Protein AF-A0A520N6J5-F1 (afdb_monomer_lite)

Foldseek 3Di:
DDDDDDDDPPPDFDFEAEAEAQAQVVVVVVVSVVVCVVVVGPYYDYPDNNHHHDHHNVD

Sequence (59 aa):
MKATITKLPLTHMERIGIIGDVHAEHRRLETALRVLKDEQVDVVLCTGDLADGRGDLDA

pLDDT: mean 87.63, std 14.79, range [36.41, 98.5]

Radius of gyration: 12.96 Å; chains: 1; bounding box: 24×24×31 Å

Structure (mmCIF, N/CA/C/O backbone):
data_AF-A0A520N6J5-F1
#
_entry.id   AF-A0A520N6J5-F1
#
loop_
_atom_site.group_PDB
_atom_site.id
_atom_site.type_symbol
_atom_site.label_atom_id
_atom_site.label_alt_id
_atom_site.label_comp_id
_atom_site.label_asym_id
_atom_site.label_entity_id
_atom_site.label_seq_id
_atom_site.pdbx_PDB_ins_code
_atom_site.Cartn_x
_atom_site.Cartn_y
_atom_site.Cartn_z
_atom_site.occupancy
_atom_site.B_iso_or_equiv
_atom_site.auth_seq_id
_atom_site.auth_comp_id
_atom_site.auth_asym_id
_atom_site.auth_atom_id
_atom_site.pdbx_PDB_model_num
ATOM 1 N N . MET A 1 1 ? 12.647 15.752 -4.686 1.00 43.09 1 MET A N 1
ATOM 2 C CA . MET A 1 1 ? 11.426 15.195 -4.064 1.00 43.09 1 MET A CA 1
ATOM 3 C C . MET A 1 1 ? 11.246 15.819 -2.692 1.00 43.09 1 MET A C 1
ATOM 5 O O . MET A 1 1 ? 12.184 15.786 -1.908 1.00 43.09 1 MET A O 1
ATOM 9 N N . LYS A 1 2 ? 10.099 16.445 -2.415 1.00 36.41 2 LYS A N 1
ATOM 10 C CA . LYS A 1 2 ? 9.771 16.980 -1.086 1.00 36.41 2 LYS A CA 1
ATOM 11 C C . LYS A 1 2 ? 8.773 16.011 -0.455 1.00 36.41 2 LYS A C 1
ATOM 13 O O . LYS A 1 2 ? 7.687 15.848 -0.999 1.00 36.41 2 LYS A O 1
ATOM 18 N N . ALA A 1 3 ? 9.145 15.351 0.638 1.00 49.28 3 ALA A N 1
ATOM 19 C CA . ALA A 1 3 ? 8.182 14.595 1.429 1.00 49.28 3 ALA A CA 1
ATOM 20 C C . ALA A 1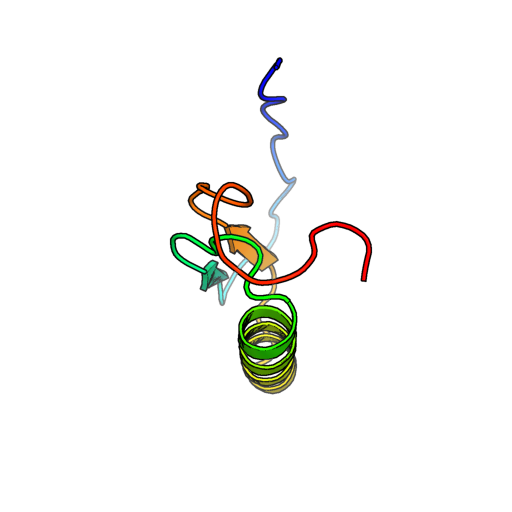 3 ? 7.282 15.599 2.162 1.00 49.28 3 ALA A C 1
ATOM 22 O O . ALA A 1 3 ? 7.770 16.444 2.915 1.00 49.28 3 ALA A O 1
ATOM 23 N N . THR A 1 4 ? 5.980 15.550 1.896 1.00 55.97 4 THR A N 1
ATOM 24 C CA . THR A 1 4 ? 4.996 16.366 2.610 1.00 55.97 4 THR A CA 1
ATOM 25 C C . THR A 1 4 ? 4.558 15.599 3.850 1.00 55.97 4 THR A C 1
ATOM 27 O O . THR A 1 4 ? 4.026 14.499 3.740 1.00 55.97 4 THR A O 1
ATOM 30 N N . ILE A 1 5 ? 4.787 16.170 5.033 1.00 67.69 5 ILE A N 1
ATOM 31 C CA . ILE A 1 5 ? 4.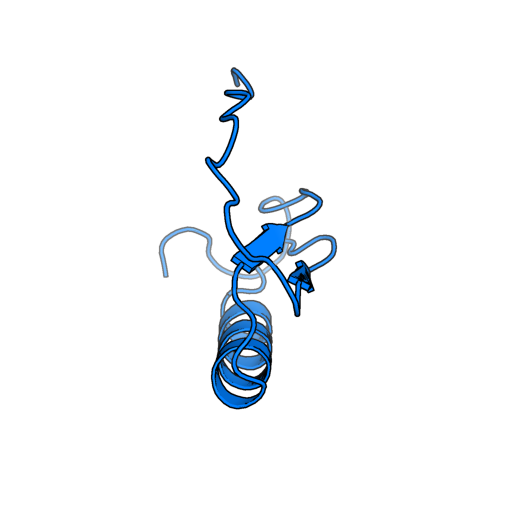284 15.609 6.289 1.00 67.69 5 ILE A CA 1
ATOM 32 C C . ILE A 1 5 ? 2.851 16.108 6.467 1.00 67.69 5 ILE A C 1
ATOM 34 O O . ILE A 1 5 ? 2.632 17.278 6.781 1.00 67.69 5 ILE A O 1
ATOM 38 N N . THR A 1 6 ? 1.880 15.222 6.273 1.00 71.25 6 THR A N 1
ATOM 39 C CA . THR A 1 6 ? 0.466 15.514 6.527 1.00 71.25 6 THR A CA 1
ATOM 40 C C . THR A 1 6 ? 0.071 14.911 7.867 1.00 71.25 6 THR A C 1
ATOM 42 O O . THR A 1 6 ? 0.186 13.705 8.074 1.00 71.25 6 THR A O 1
ATOM 45 N N . LYS A 1 7 ? -0.405 15.744 8.795 1.00 65.69 7 LYS A N 1
ATOM 46 C CA . LYS A 1 7 ? -0.976 15.268 10.057 1.00 65.69 7 LYS A CA 1
ATOM 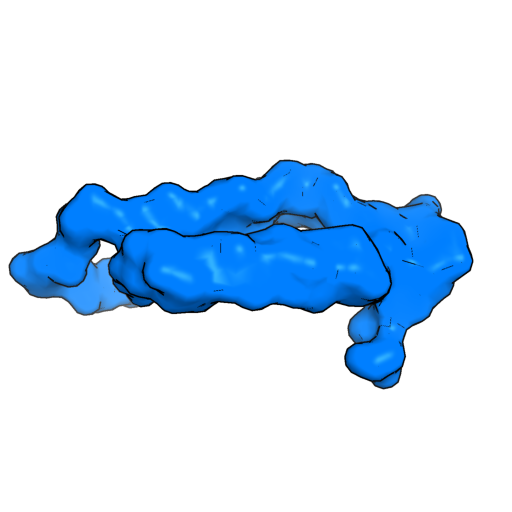47 C C . LYS A 1 7 ? -2.429 14.884 9.796 1.00 65.69 7 LYS A C 1
ATOM 49 O O . LYS A 1 7 ? -3.246 15.761 9.525 1.00 65.69 7 LYS A O 1
ATOM 54 N N . LEU A 1 8 ? -2.744 13.592 9.838 1.00 67.56 8 LEU A N 1
ATOM 55 C CA . LEU A 1 8 ? -4.130 13.148 9.740 1.00 67.56 8 LEU A CA 1
ATOM 56 C C . LEU A 1 8 ? -4.874 13.514 11.041 1.00 67.56 8 LEU A C 1
ATOM 58 O O . LEU A 1 8 ? -4.363 13.233 12.130 1.00 67.56 8 LEU A O 1
ATOM 62 N N . PRO A 1 9 ? -6.046 14.167 10.970 1.00 66.06 9 PRO A N 1
ATOM 63 C CA . PRO A 1 9 ? -6.898 14.376 12.132 1.00 66.06 9 PRO A CA 1
ATOM 64 C C . PRO A 1 9 ? -7.565 13.045 12.488 1.00 66.06 9 PRO A C 1
ATOM 66 O O . PRO A 1 9 ? -8.522 12.632 11.843 1.00 66.06 9 PRO A O 1
ATOM 69 N N . LEU A 1 10 ? -7.025 12.340 13.481 1.00 63.19 10 LEU A N 1
ATOM 70 C CA . LEU A 1 10 ? -7.507 11.014 13.864 1.00 63.19 10 LEU A CA 1
ATOM 71 C C . LEU A 1 10 ? -8.286 11.110 15.158 1.00 63.19 10 LEU A C 1
ATOM 73 O O . LEU A 1 10 ? -7.716 11.121 16.245 1.00 63.19 10 LEU A O 1
ATOM 77 N N . THR A 1 11 ? -9.601 11.219 15.028 1.00 71.00 11 THR A N 1
ATOM 78 C CA . THR A 1 11 ? -10.514 11.140 16.168 1.00 71.00 11 THR A CA 1
ATOM 79 C C . THR A 1 11 ? -10.884 9.691 16.503 1.00 71.00 11 THR A C 1
ATOM 81 O O . THR A 1 11 ? -11.315 9.448 17.623 1.00 71.00 11 THR A O 1
ATOM 84 N N . HIS A 1 12 ? -10.651 8.733 15.589 1.00 72.19 12 HIS A N 1
ATOM 85 C CA . HIS A 1 12 ? -10.690 7.281 15.829 1.00 72.19 12 HIS A CA 1
ATOM 86 C C . HIS A 1 12 ? -9.894 6.545 14.726 1.00 72.19 12 HIS A C 1
ATOM 88 O O . HIS A 1 12 ? -10.276 6.611 13.563 1.00 72.19 12 HIS A O 1
ATOM 94 N N . MET A 1 13 ? -8.777 5.891 15.066 1.00 82.56 13 MET A N 1
ATOM 95 C CA . MET A 1 13 ? -8.091 4.912 14.202 1.00 82.56 13 MET A CA 1
ATOM 96 C C . MET A 1 13 ? -7.987 3.606 14.980 1.00 82.56 13 MET A C 1
ATOM 98 O O . MET A 1 13 ? -7.375 3.584 16.048 1.00 82.56 13 MET A O 1
ATOM 102 N N . GLU A 1 14 ? -8.555 2.535 14.445 1.00 90.44 14 GLU A N 1
ATOM 103 C CA . GLU A 1 14 ? -8.535 1.205 15.051 1.00 90.44 14 GLU A CA 1
ATOM 104 C C . GLU A 1 14 ? -7.657 0.238 14.257 1.00 90.44 14 GLU A C 1
ATOM 106 O O . GLU A 1 14 ? -7.026 -0.643 14.847 1.00 90.44 14 GLU A O 1
ATOM 111 N N . ARG A 1 15 ? -7.573 0.404 12.929 1.00 94.06 15 ARG A N 1
ATOM 112 C CA . ARG A 1 15 ? -6.793 -0.478 12.054 1.00 94.06 15 ARG A CA 1
ATOM 113 C C . ARG A 1 15 ? -6.005 0.286 11.003 1.00 94.06 15 ARG A C 1
ATOM 115 O O . ARG A 1 15 ? -6.538 1.080 10.236 1.00 94.06 15 ARG A O 1
ATOM 122 N N . ILE A 1 16 ? -4.719 -0.038 10.930 1.00 94.94 16 ILE A N 1
ATOM 123 C CA . ILE A 1 16 ? -3.770 0.531 9.975 1.00 94.94 16 ILE A CA 1
ATOM 124 C C . ILE A 1 16 ? -3.282 -0.591 9.063 1.00 94.94 16 ILE A C 1
ATOM 126 O O . ILE A 1 16 ? -2.756 -1.596 9.540 1.00 94.94 16 ILE A O 1
ATOM 130 N N . GLY A 1 17 ? -3.418 -0.402 7.753 1.00 96.56 17 GLY A N 1
ATOM 131 C CA . GLY A 1 17 ? -2.747 -1.219 6.751 1.00 96.56 17 GLY A CA 1
ATOM 132 C C . GLY A 1 17 ? -1.354 -0.669 6.462 1.00 96.56 17 GLY A C 1
ATOM 133 O O . GLY A 1 17 ? -1.197 0.536 6.270 1.00 96.56 17 GLY A O 1
ATOM 134 N N . ILE A 1 18 ? -0.342 -1.535 6.416 1.00 96.94 18 ILE A N 1
ATOM 135 C CA . ILE A 1 18 ? 1.032 -1.145 6.078 1.00 96.94 18 ILE A CA 1
ATOM 136 C C . ILE A 1 18 ? 1.473 -1.916 4.838 1.00 96.94 18 ILE A C 1
ATOM 138 O O . ILE A 1 18 ? 1.369 -3.141 4.791 1.00 96.94 18 ILE A O 1
ATOM 142 N N . ILE A 1 19 ? 1.984 -1.186 3.853 1.00 97.62 19 ILE A N 1
ATOM 143 C CA . ILE A 1 19 ? 2.640 -1.722 2.663 1.00 97.62 19 ILE A CA 1
ATOM 144 C C . ILE A 1 19 ? 4.122 -1.354 2.746 1.00 97.62 19 ILE A C 1
ATOM 146 O O . ILE A 1 19 ? 4.465 -0.206 3.037 1.00 97.62 19 ILE A O 1
ATOM 150 N N . GLY A 1 20 ? 4.977 -2.355 2.538 1.00 95.06 20 GLY A N 1
ATOM 151 C CA . GLY A 1 20 ? 6.423 -2.180 2.440 1.00 95.06 20 GLY A CA 1
ATOM 152 C C . GLY A 1 20 ? 6.850 -1.556 1.107 1.00 95.06 20 GLY A C 1
ATOM 153 O O . GLY A 1 20 ? 6.043 -0.961 0.396 1.00 95.06 20 GLY A O 1
ATOM 154 N N . ASP A 1 21 ? 8.109 -1.765 0.746 1.00 95.19 21 ASP A N 1
ATOM 155 C CA . ASP A 1 21 ? 8.675 -1.346 -0.539 1.00 95.19 21 ASP A CA 1
ATOM 156 C C . ASP A 1 21 ? 7.892 -1.947 -1.720 1.00 95.19 21 ASP A C 1
ATOM 158 O O . ASP A 1 21 ? 7.583 -3.145 -1.742 1.00 95.19 21 ASP A O 1
ATOM 162 N N . VAL A 1 22 ? 7.531 -1.110 -2.697 1.00 95.81 22 VAL A N 1
ATOM 163 C CA . VAL A 1 22 ? 6.612 -1.491 -3.787 1.00 95.81 22 VAL A CA 1
ATOM 164 C C . VAL A 1 22 ? 7.357 -1.870 -5.063 1.00 95.81 22 VAL A C 1
ATOM 166 O O . VAL A 1 22 ? 6.936 -2.792 -5.763 1.00 95.81 22 VAL A O 1
ATOM 169 N N . HIS A 1 23 ? 8.437 -1.166 -5.393 1.00 95.81 23 HIS A N 1
ATOM 170 C CA . HIS A 1 23 ? 9.252 -1.402 -6.582 1.00 95.81 23 HIS A CA 1
ATOM 171 C C . HIS A 1 23 ? 8.456 -1.469 -7.900 1.00 95.81 23 HIS A C 1
ATOM 173 O O . HIS A 1 23 ? 8.614 -2.387 -8.703 1.00 95.81 23 HIS A O 1
ATOM 179 N N . ALA A 1 24 ? 7.557 -0.515 -8.136 1.00 96.25 24 ALA A N 1
ATOM 180 C CA . ALA A 1 24 ? 6.701 -0.420 -9.324 1.00 96.25 24 ALA A CA 1
ATOM 181 C C . ALA A 1 24 ? 5.844 -1.673 -9.623 1.00 96.25 24 ALA A C 1
ATOM 183 O O . ALA A 1 24 ? 5.255 -1.777 -10.698 1.00 96.25 24 ALA A O 1
ATOM 184 N N . GLU A 1 25 ? 5.731 -2.637 -8.702 1.00 96.69 25 GLU A N 1
ATOM 185 C CA . GLU A 1 25 ? 4.984 -3.887 -8.889 1.00 96.69 25 GLU A CA 1
ATOM 186 C C . GLU A 1 25 ? 3.459 -3.654 -8.771 1.00 96.69 25 GLU A C 1
ATOM 188 O O . GLU A 1 25 ? 2.798 -4.200 -7.883 1.00 96.69 25 GLU A O 1
ATOM 193 N N . HIS A 1 26 ? 2.876 -2.856 -9.677 1.00 95.69 26 HIS A N 1
ATOM 194 C CA . HIS A 1 26 ? 1.474 -2.404 -9.640 1.00 95.69 26 HIS A CA 1
ATOM 195 C C . HIS A 1 26 ? 0.466 -3.540 -9.420 1.00 95.69 26 HIS A C 1
ATOM 197 O O . HIS A 1 26 ? -0.471 -3.382 -8.647 1.00 95.69 26 HIS A O 1
ATOM 203 N N . ARG A 1 27 ? 0.678 -4.727 -10.007 1.00 96.69 27 ARG A N 1
ATOM 204 C CA . ARG A 1 27 ? -0.221 -5.885 -9.816 1.00 96.69 27 ARG A CA 1
ATOM 205 C C . ARG A 1 27 ? -0.202 -6.433 -8.389 1.00 96.69 27 ARG A C 1
ATOM 207 O O . ARG A 1 27 ? -1.234 -6.846 -7.855 1.00 96.69 27 ARG A O 1
ATOM 214 N N . ARG A 1 28 ? 0.979 -6.469 -7.766 1.00 96.12 28 ARG A N 1
ATOM 215 C CA . ARG A 1 28 ? 1.124 -6.901 -6.369 1.00 96.12 28 ARG A CA 1
ATOM 216 C C . ARG A 1 28 ? 0.537 -5.851 -5.440 1.00 96.12 28 ARG A C 1
ATOM 218 O O . ARG A 1 28 ? -0.190 -6.212 -4.518 1.00 96.12 28 ARG A O 1
ATOM 225 N N . LEU A 1 29 ? 0.796 -4.576 -5.732 1.00 96.62 29 LEU A N 1
ATOM 226 C CA . LEU A 1 29 ? 0.213 -3.455 -5.007 1.00 96.62 29 LEU A CA 1
ATOM 227 C C . LEU A 1 29 ? -1.321 -3.481 -5.077 1.00 96.62 29 LEU A C 1
ATOM 229 O O . LEU A 1 29 ? -1.966 -3.387 -4.039 1.00 96.62 29 LEU A O 1
ATOM 233 N N . GLU A 1 30 ? -1.910 -3.687 -6.258 1.00 97.62 30 GLU A N 1
ATOM 234 C CA . GLU A 1 30 ? -3.363 -3.804 -6.440 1.00 97.62 30 GLU A CA 1
ATOM 235 C C . GLU A 1 30 ? -3.944 -4.927 -5.567 1.00 97.62 30 GLU A C 1
ATOM 237 O O . GLU A 1 30 ? -4.952 -4.744 -4.881 1.00 97.62 30 GLU A O 1
ATOM 242 N N . THR A 1 31 ? -3.276 -6.083 -5.548 1.00 98.06 31 THR A N 1
ATOM 243 C CA . THR A 1 31 ? -3.692 -7.230 -4.731 1.00 98.06 31 THR A CA 1
ATOM 244 C C . THR A 1 31 ? -3.628 -6.900 -3.237 1.00 98.06 31 THR A C 1
ATOM 246 O O . THR A 1 31 ? -4.583 -7.165 -2.510 1.00 98.06 31 THR A O 1
ATOM 249 N N . ALA A 1 32 ? -2.538 -6.280 -2.777 1.00 97.75 32 ALA A N 1
ATOM 250 C CA . ALA A 1 32 ? -2.373 -5.877 -1.383 1.00 97.75 32 ALA A CA 1
ATOM 251 C C . ALA A 1 32 ? -3.423 -4.838 -0.957 1.00 97.75 32 ALA A C 1
ATOM 253 O O . ALA A 1 32 ? -4.039 -4.978 0.097 1.00 97.75 32 ALA A O 1
ATOM 254 N N . LEU A 1 33 ? -3.685 -3.834 -1.799 1.00 97.88 33 LEU A N 1
ATOM 255 C CA . LEU A 1 33 ? -4.713 -2.822 -1.551 1.00 97.88 33 LEU A CA 1
ATOM 256 C C . LEU A 1 33 ? -6.112 -3.436 -1.459 1.00 97.88 33 LEU A C 1
ATOM 258 O O . LEU A 1 33 ? -6.903 -3.009 -0.620 1.00 97.88 33 LEU A O 1
ATOM 262 N N . ARG A 1 34 ? -6.417 -4.452 -2.276 1.00 98.50 34 ARG A N 1
ATOM 263 C CA . ARG A 1 34 ? -7.691 -5.178 -2.195 1.00 98.50 34 ARG A CA 1
ATOM 264 C C . ARG A 1 34 ? -7.847 -5.886 -0.850 1.00 98.50 34 ARG A C 1
ATOM 266 O O . ARG A 1 34 ? -8.870 -5.705 -0.207 1.00 98.50 34 ARG A O 1
ATOM 273 N N . VAL A 1 35 ? -6.811 -6.590 -0.390 1.00 98.31 35 VAL A N 1
ATOM 274 C CA . VAL A 1 35 ? -6.815 -7.245 0.931 1.00 98.31 35 VAL A CA 1
ATOM 275 C C . VAL A 1 35 ? -7.015 -6.227 2.054 1.00 98.31 35 VAL A C 1
ATOM 277 O O . VAL A 1 35 ? -7.886 -6.408 2.896 1.00 98.31 35 VAL A O 1
ATOM 280 N N . LEU A 1 36 ? -6.260 -5.125 2.056 1.00 97.94 36 LEU A N 1
ATOM 281 C CA . LEU A 1 36 ? -6.381 -4.098 3.098 1.00 97.94 36 LEU A CA 1
ATOM 282 C C . LEU A 1 36 ? -7.762 -3.428 3.099 1.00 97.94 36 LEU A C 1
ATOM 284 O O . LEU A 1 36 ? -8.294 -3.104 4.161 1.00 97.94 36 LEU A O 1
ATOM 288 N N . LYS A 1 37 ? -8.363 -3.253 1.918 1.00 96.94 37 LYS A N 1
ATOM 289 C CA . LYS A 1 37 ? -9.737 -2.769 1.781 1.00 96.94 37 LYS A CA 1
ATOM 290 C C . LYS A 1 37 ? -10.746 -3.760 2.367 1.00 96.94 37 LYS A C 1
ATOM 292 O O . LYS A 1 37 ? -11.647 -3.331 3.083 1.00 96.94 37 LYS A O 1
ATOM 297 N N . ASP A 1 38 ? -10.594 -5.050 2.082 1.00 98.06 38 ASP A N 1
ATOM 298 C CA . ASP A 1 38 ? -11.487 -6.100 2.585 1.00 98.06 38 ASP A CA 1
ATOM 299 C C . ASP A 1 38 ? -11.384 -6.245 4.120 1.00 98.06 38 ASP A C 1
ATOM 301 O O . ASP A 1 38 ? -12.391 -6.461 4.797 1.00 98.06 38 ASP A O 1
ATOM 305 N N . GLU A 1 39 ? -10.198 -6.005 4.690 1.00 97.06 39 GLU A N 1
ATOM 306 C CA . GLU A 1 39 ? -9.948 -5.934 6.142 1.00 97.06 39 GLU A CA 1
ATOM 307 C C . GLU A 1 39 ? -10.463 -4.644 6.812 1.00 97.06 39 GLU A C 1
ATOM 309 O O . GLU A 1 39 ? -10.409 -4.513 8.042 1.00 97.06 39 GLU A O 1
ATOM 314 N N . GLN A 1 40 ? -10.999 -3.707 6.019 1.00 95.38 40 GLN A N 1
ATOM 315 C CA . GLN A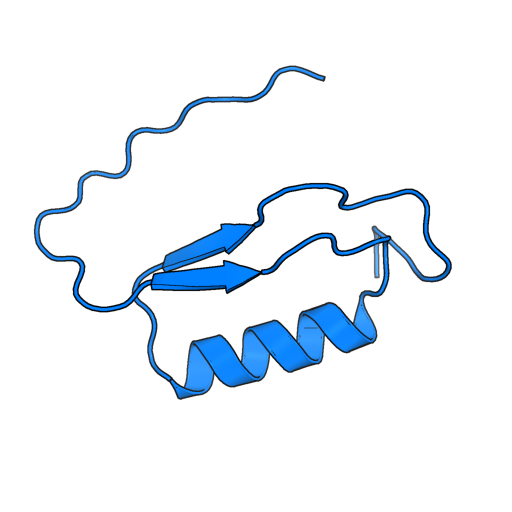 1 40 ? -11.587 -2.443 6.473 1.00 95.38 40 GLN A CA 1
ATOM 316 C C . GLN A 1 40 ? -10.610 -1.609 7.316 1.00 95.38 40 GLN A C 1
ATOM 318 O O . GLN A 1 40 ? -10.953 -1.134 8.397 1.00 95.38 40 GLN A O 1
ATOM 323 N N . VAL A 1 41 ? -9.370 -1.449 6.842 1.00 95.75 41 VAL A N 1
ATOM 324 C CA . VAL A 1 41 ? -8.408 -0.550 7.499 1.00 95.75 41 VAL A CA 1
ATOM 325 C C . VAL A 1 41 ? -8.819 0.916 7.323 1.00 95.75 41 VAL A C 1
ATOM 327 O O . VAL A 1 41 ? -9.284 1.317 6.256 1.00 95.75 41 VAL A O 1
ATOM 330 N N . ASP A 1 42 ? -8.597 1.732 8.350 1.00 93.38 42 ASP A N 1
ATOM 331 C CA . ASP A 1 42 ? -8.941 3.161 8.349 1.00 93.38 42 ASP A CA 1
ATOM 332 C C . ASP A 1 42 ? -7.978 3.983 7.482 1.00 93.38 42 ASP A C 1
ATOM 334 O O . ASP A 1 42 ? -8.312 5.046 6.956 1.00 93.38 42 ASP A O 1
ATOM 338 N N . VAL A 1 43 ? -6.745 3.493 7.351 1.00 92.81 43 VAL A N 1
ATOM 339 C CA . VAL A 1 43 ? -5.683 4.110 6.561 1.00 92.81 43 VAL A CA 1
ATOM 340 C C . VAL A 1 43 ? -4.763 3.041 5.991 1.00 92.81 43 VAL A C 1
ATOM 342 O O . VAL A 1 43 ? -4.536 1.998 6.609 1.00 92.81 43 VAL A O 1
ATOM 345 N N . VAL A 1 44 ? -4.156 3.354 4.850 1.00 95.06 44 VAL A N 1
ATOM 346 C CA . VAL A 1 44 ? -3.009 2.618 4.321 1.00 95.06 44 VAL A CA 1
ATOM 347 C C . VAL A 1 44 ? -1.783 3.520 4.366 1.00 95.06 44 VAL A C 1
ATOM 349 O O . VAL A 1 44 ? -1.807 4.641 3.858 1.00 95.06 44 VAL A O 1
ATOM 352 N N . LEU A 1 45 ? -0.709 3.024 4.971 1.00 94.56 45 LEU A N 1
ATOM 353 C CA . LEU A 1 45 ? 0.604 3.654 4.972 1.00 94.56 45 LEU A CA 1
ATOM 354 C C . LEU A 1 45 ? 1.547 2.850 4.077 1.00 94.56 45 LEU A C 1
ATOM 356 O O . LEU A 1 45 ? 1.597 1.626 4.164 1.00 94.56 45 LEU A O 1
ATOM 360 N N . CYS A 1 46 ? 2.307 3.547 3.239 1.00 94.50 46 CYS A N 1
ATOM 361 C CA . CYS A 1 46 ? 3.368 2.963 2.424 1.00 94.50 46 CYS A CA 1
ATOM 362 C C . CYS A 1 46 ? 4.717 3.439 2.966 1.00 94.50 46 CYS A C 1
ATOM 364 O O . CYS A 1 46 ? 4.902 4.643 3.166 1.00 94.50 46 CYS A O 1
ATOM 366 N N . THR A 1 47 ? 5.638 2.514 3.237 1.00 92.88 47 THR A N 1
ATOM 367 C CA . THR A 1 47 ? 6.952 2.854 3.807 1.00 92.88 47 THR A CA 1
ATOM 368 C C . THR A 1 47 ? 7.886 3.509 2.799 1.00 92.88 47 THR A C 1
ATOM 370 O O . THR A 1 47 ? 8.782 4.244 3.211 1.00 92.88 47 THR A O 1
ATOM 373 N N . GLY A 1 48 ? 7.658 3.308 1.500 1.00 90.25 48 GLY A N 1
ATOM 374 C CA . GLY A 1 48 ? 8.412 3.969 0.446 1.00 90.25 48 GLY A CA 1
ATOM 375 C C . GLY A 1 48 ? 8.773 3.034 -0.697 1.00 90.25 48 GLY A C 1
ATOM 376 O O . GLY A 1 48 ? 8.006 2.141 -1.043 1.00 90.25 48 GLY A O 1
ATOM 377 N N . ASP A 1 49 ? 9.911 3.339 -1.318 1.00 93.06 49 ASP A N 1
ATOM 378 C CA . ASP A 1 49 ? 10.479 2.634 -2.469 1.00 93.06 49 ASP A CA 1
ATOM 379 C C . ASP A 1 49 ? 9.430 2.269 -3.530 1.00 93.06 49 ASP A C 1
ATOM 381 O O . ASP A 1 49 ? 9.199 1.116 -3.899 1.00 93.06 49 ASP A O 1
ATOM 385 N N . LEU A 1 50 ? 8.686 3.300 -3.948 1.00 92.81 50 LEU A N 1
ATOM 386 C CA . LEU A 1 50 ? 7.583 3.126 -4.883 1.00 92.81 50 LEU A CA 1
ATOM 387 C 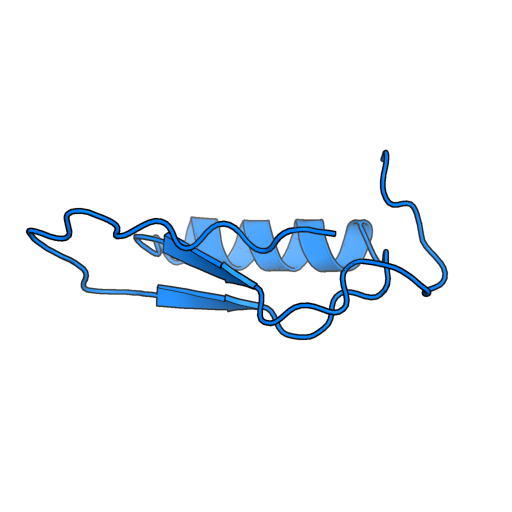C . LEU A 1 50 ? 8.089 2.725 -6.274 1.00 92.81 50 LEU A C 1
ATOM 389 O O . LEU A 1 50 ? 7.402 1.994 -6.979 1.00 92.81 50 LEU A O 1
ATOM 393 N N . ALA A 1 51 ? 9.269 3.212 -6.655 1.00 91.94 51 ALA A N 1
ATOM 394 C CA . ALA A 1 51 ? 9.848 3.130 -7.992 1.00 91.94 51 ALA A CA 1
ATOM 395 C C . ALA A 1 51 ? 10.947 2.057 -8.100 1.00 91.94 51 ALA A C 1
ATOM 397 O O . ALA A 1 51 ? 11.156 1.263 -7.193 1.00 91.94 51 ALA A O 1
ATOM 398 N N . ASP A 1 52 ? 11.631 2.025 -9.244 1.00 89.94 52 ASP A N 1
ATOM 399 C CA . ASP A 1 52 ? 12.873 1.270 -9.475 1.00 89.94 52 ASP A CA 1
ATOM 400 C C . ASP A 1 52 ? 12.753 -0.259 -9.604 1.00 89.94 52 ASP A C 1
ATOM 402 O O . ASP A 1 52 ? 13.764 -0.956 -9.712 1.00 89.94 52 ASP A O 1
ATOM 406 N N . GLY A 1 53 ? 11.534 -0.796 -9.688 1.00 88.50 53 GLY A N 1
ATOM 407 C CA . GLY A 1 53 ? 11.325 -2.190 -10.079 1.00 88.50 53 GLY A CA 1
ATOM 408 C C . GLY A 1 53 ? 10.723 -2.369 -11.467 1.00 88.50 53 GLY A C 1
ATOM 409 O O . GLY A 1 53 ? 10.823 -1.521 -12.347 1.00 88.50 53 GLY A O 1
ATOM 410 N N . ARG A 1 54 ? 10.171 -3.560 -11.694 1.00 89.88 54 ARG A N 1
ATOM 411 C CA . ARG A 1 54 ? 9.974 -4.130 -13.040 1.00 89.88 54 ARG A CA 1
ATOM 412 C C . ARG A 1 54 ? 8.632 -3.791 -13.670 1.00 89.88 54 ARG A C 1
ATOM 414 O O . ARG A 1 54 ? 8.419 -4.122 -14.834 1.00 89.88 54 ARG A O 1
ATOM 421 N N . GLY A 1 55 ? 7.706 -3.291 -12.861 1.00 93.06 55 GLY A N 1
ATOM 422 C CA . GLY A 1 55 ? 6.355 -3.006 -13.303 1.00 93.06 55 GLY A CA 1
ATOM 423 C C . GLY A 1 55 ? 6.235 -1.594 -13.856 1.00 93.06 55 GLY A C 1
ATOM 424 O O . GLY A 1 55 ? 7.072 -1.142 -14.628 1.00 93.06 55 GLY A O 1
ATOM 425 N N . ASP A 1 56 ? 5.153 -0.931 -13.485 1.00 92.31 56 ASP A N 1
ATOM 426 C CA . ASP A 1 56 ? 4.718 0.322 -14.093 1.00 92.31 56 ASP A CA 1
ATOM 427 C C . ASP A 1 56 ? 4.146 1.215 -12.994 1.00 92.31 56 ASP A C 1
ATOM 429 O O . ASP A 1 56 ? 3.357 0.746 -12.172 1.00 92.31 56 ASP A O 1
ATOM 433 N N . LEU A 1 57 ? 4.611 2.461 -12.945 1.00 92.31 57 LEU A N 1
ATOM 434 C CA . LEU A 1 57 ? 4.196 3.464 -11.965 1.00 92.31 57 LEU A CA 1
ATOM 435 C C . LEU A 1 57 ? 2.923 4.200 -12.386 1.00 92.31 57 LEU A C 1
ATOM 437 O O . LEU A 1 57 ? 2.245 4.747 -11.519 1.00 92.31 57 LEU A O 1
ATOM 441 N N . ASP A 1 58 ? 2.616 4.196 -13.684 1.00 92.88 58 ASP A N 1
ATOM 442 C CA . ASP A 1 58 ? 1.515 4.945 -14.294 1.00 92.88 58 ASP A CA 1
ATOM 443 C C . ASP A 1 58 ? 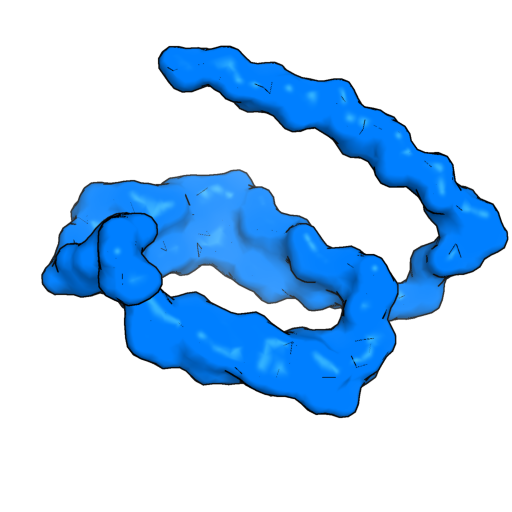0.365 4.028 -14.771 1.00 92.88 58 ASP A C 1
ATOM 445 O O . ASP A 1 58 ? -0.524 4.482 -15.495 1.00 92.88 58 ASP A O 1
ATOM 449 N N . ALA A 1 59 ? 0.389 2.746 -14.381 1.00 88.19 59 ALA A N 1
ATOM 450 C CA . ALA A 1 59 ? -0.619 1.736 -14.731 1.00 88.19 59 ALA A CA 1
ATOM 451 C C . ALA A 1 59 ? -2.000 1.952 -14.091 1.00 88.19 59 ALA A C 1
ATOM 453 O O . ALA A 1 59 ? -2.079 2.468 -12.951 1.00 88.19 59 ALA A O 1
#

Secondary structure (DSSP, 8-state):
----------S----EEEE---TT-HHHHHHHHHHHHHTT-SEEEE-S--SSSSS-S--